Protein AF-A0A1F8QPU8-F1 (afdb_monomer_lite)

Foldseek 3Di:
DQVVVQVVVCVQAAPQPRHRADCVCVVVDDPVCCVVVPPVVVVVQQRHWDWDWADDVPDDTHIHIHGPNVCVQCPPPHSVRSVVVVVVVVVVVVVD

Sequence (96 aa):
MAIHRAVQESHGRDAYANETLAWTLLSSYDNDQSQKQGRQYKAKLALLPSVDHVGDRKCKPEFKICSWRTNDAKSDLYYKEFVDLCRKVIAASSQR

Radius of gyration: 14.89 Å; chains: 1; bounding box: 37×38×30 Å

Structure (mmCIF, N/CA/C/O backbone):
data_AF-A0A1F8QPU8-F1
#
_entry.id   AF-A0A1F8QPU8-F1
#
loop_
_atom_site.group_PDB
_atom_site.id
_atom_site.type_symbol
_atom_site.label_atom_id
_atom_site.label_alt_id
_atom_site.label_comp_id
_atom_site.label_asym_id
_atom_site.label_entity_id
_atom_site.label_seq_id
_atom_site.pdbx_PDB_ins_code
_atom_site.Cartn_x
_atom_site.Cartn_y
_atom_site.Cartn_z
_atom_site.occupancy
_atom_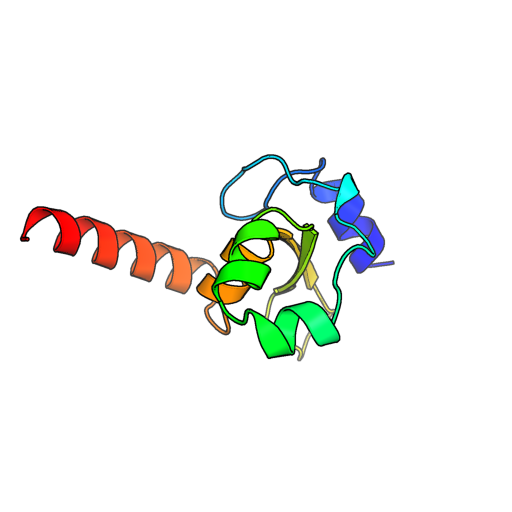site.B_iso_or_equiv
_atom_site.auth_seq_id
_atom_site.auth_comp_id
_atom_site.auth_asym_id
_atom_site.auth_atom_id
_atom_site.pdbx_PDB_model_num
ATOM 1 N N . MET A 1 1 ? 13.111 -13.263 -9.129 1.00 78.38 1 MET A N 1
ATOM 2 C CA . MET A 1 1 ? 11.855 -13.504 -9.879 1.00 78.38 1 MET A CA 1
ATOM 3 C C . MET A 1 1 ? 10.582 -13.199 -9.089 1.00 78.38 1 MET A C 1
ATOM 5 O O . MET A 1 1 ? 9.669 -12.656 -9.687 1.00 78.38 1 MET A O 1
ATOM 9 N N . ALA A 1 2 ? 10.492 -13.479 -7.781 1.00 89.94 2 ALA A N 1
ATOM 10 C CA . ALA A 1 2 ? 9.241 -13.296 -7.025 1.00 89.94 2 ALA A CA 1
ATOM 11 C C . ALA A 1 2 ? 8.690 -11.849 -7.021 1.00 89.94 2 ALA A C 1
ATOM 13 O O . ALA A 1 2 ? 7.503 -11.660 -7.256 1.00 89.94 2 ALA A O 1
ATOM 14 N N . ILE A 1 3 ? 9.543 -10.826 -6.871 1.00 92.75 3 ILE A N 1
ATOM 15 C CA . ILE A 1 3 ? 9.111 -9.415 -6.972 1.00 92.75 3 ILE A CA 1
ATOM 16 C C . ILE A 1 3 ? 8.641 -9.069 -8.394 1.00 92.75 3 ILE A C 1
ATOM 18 O O . ILE A 1 3 ? 7.609 -8.432 -8.556 1.00 92.75 3 ILE A O 1
ATOM 22 N N . HIS A 1 4 ? 9.354 -9.522 -9.433 1.00 94.62 4 HIS A N 1
ATOM 23 C CA . HIS A 1 4 ? 8.940 -9.306 -10.827 1.00 94.62 4 HIS A CA 1
ATOM 24 C C . HIS A 1 4 ? 7.548 -9.891 -11.095 1.00 94.62 4 HIS A C 1
ATOM 26 O O . HIS A 1 4 ? 6.701 -9.226 -11.683 1.00 94.62 4 HIS A O 1
ATOM 32 N N . ARG A 1 5 ? 7.287 -11.097 -10.582 1.00 95.06 5 ARG A N 1
ATOM 33 C CA . ARG A 1 5 ? 5.967 -11.722 -10.648 1.00 95.06 5 ARG A CA 1
ATOM 34 C C . ARG A 1 5 ? 4.904 -10.875 -9.946 1.00 95.06 5 ARG A C 1
ATOM 36 O O . ARG A 1 5 ? 3.861 -10.629 -10.534 1.00 95.06 5 ARG A O 1
ATOM 43 N N . ALA A 1 6 ? 5.186 -10.372 -8.744 1.00 96.38 6 ALA A N 1
ATOM 44 C CA . ALA A 1 6 ? 4.263 -9.492 -8.027 1.00 96.38 6 ALA A CA 1
ATOM 45 C C . ALA A 1 6 ? 3.958 -8.201 -8.810 1.00 96.38 6 ALA A C 1
ATOM 47 O O . ALA A 1 6 ? 2.817 -7.748 -8.825 1.00 96.38 6 ALA A O 1
ATOM 48 N N . VAL A 1 7 ? 4.950 -7.632 -9.507 1.00 97.31 7 VAL A N 1
ATOM 49 C CA . VAL A 1 7 ? 4.742 -6.491 -10.414 1.00 97.31 7 VAL A CA 1
ATOM 50 C C . VAL A 1 7 ? 3.808 -6.866 -11.564 1.00 97.31 7 VAL A C 1
ATOM 52 O O . VAL A 1 7 ? 2.853 -6.134 -11.815 1.00 97.31 7 VAL A O 1
ATOM 55 N N . GLN A 1 8 ? 4.027 -8.009 -12.220 1.00 97.06 8 GLN A N 1
ATOM 56 C CA . GLN A 1 8 ? 3.158 -8.485 -13.304 1.00 97.06 8 GLN A CA 1
ATOM 57 C C . GLN A 1 8 ? 1.718 -8.728 -12.826 1.00 97.06 8 GLN A C 1
ATOM 59 O O . GLN A 1 8 ? 0.776 -8.274 -13.471 1.00 97.06 8 GLN A O 1
ATOM 64 N N . GLU A 1 9 ? 1.553 -9.389 -11.679 1.00 96.69 9 GLU A N 1
ATOM 65 C CA . GLU A 1 9 ? 0.251 -9.705 -11.074 1.00 96.69 9 GLU A CA 1
ATOM 66 C C . GLU A 1 9 ? -0.486 -8.466 -10.545 1.00 96.69 9 GLU A C 1
ATOM 68 O O . GLU A 1 9 ? -1.705 -8.488 -10.409 1.00 96.69 9 GLU A O 1
ATOM 73 N N . SER A 1 10 ? 0.227 -7.374 -10.249 1.00 97.31 10 SER A N 1
ATOM 74 C CA . SER A 1 10 ? -0.397 -6.147 -9.739 1.00 97.31 10 SER A CA 1
ATOM 75 C C . SER A 1 10 ? -1.294 -5.457 -10.762 1.00 97.31 10 SER A C 1
ATOM 77 O O . SER A 1 10 ? -2.182 -4.698 -10.383 1.00 97.31 10 SER A O 1
ATOM 79 N N . HIS A 1 11 ? -1.019 -5.641 -12.060 1.00 97.62 11 HIS A N 1
ATOM 80 C CA . HIS A 1 11 ? -1.644 -4.875 -13.144 1.00 97.62 11 HIS A CA 1
ATOM 81 C C . HIS A 1 11 ? -1.651 -3.353 -12.890 1.00 97.62 11 HIS A C 1
ATOM 83 O O . HIS A 1 11 ? -2.555 -2.632 -13.308 1.00 97.62 11 HIS A O 1
ATOM 89 N N . GLY A 1 12 ? -0.637 -2.869 -12.166 1.00 97.50 12 GLY A N 1
ATOM 90 C CA . GLY A 1 12 ? -0.483 -1.474 -11.784 1.00 97.50 12 GLY A CA 1
ATOM 91 C C . GLY A 1 12 ? -1.442 -0.976 -10.701 1.00 97.50 12 GLY A C 1
ATOM 92 O O . GLY A 1 12 ? -1.596 0.237 -10.559 1.00 97.50 12 GLY A O 1
ATOM 93 N N . ARG A 1 13 ? -2.070 -1.874 -9.939 1.00 98.56 13 ARG A N 1
ATOM 94 C CA . ARG A 1 13 ? -3.035 -1.553 -8.883 1.00 98.56 13 ARG A CA 1
ATOM 95 C C . ARG A 1 13 ? -2.560 -2.008 -7.508 1.00 98.56 13 ARG A C 1
ATOM 97 O O . ARG A 1 13 ? -1.762 -2.932 -7.378 1.00 98.56 13 ARG A O 1
ATOM 104 N N . ASP A 1 14 ? -3.069 -1.337 -6.483 1.00 98.25 14 ASP A N 1
ATOM 105 C CA . ASP A 1 14 ? -2.875 -1.700 -5.087 1.00 98.25 14 ASP A CA 1
ATOM 106 C C . ASP A 1 14 ? -3.553 -3.046 -4.793 1.00 98.25 14 ASP A C 1
ATOM 108 O O . ASP A 1 14 ? -4.762 -3.184 -4.981 1.00 98.25 14 ASP A O 1
ATOM 112 N N . ALA A 1 15 ? -2.793 -4.032 -4.313 1.00 97.69 15 ALA A N 1
ATOM 113 C CA . ALA A 1 15 ? -3.308 -5.372 -4.031 1.00 97.69 15 ALA A CA 1
ATOM 114 C C . ALA A 1 15 ? -4.427 -5.432 -2.972 1.00 97.69 15 ALA A C 1
ATOM 116 O O . ALA A 1 15 ? -5.163 -6.416 -2.932 1.00 97.69 15 ALA A O 1
ATOM 117 N N . TYR A 1 16 ? -4.558 -4.420 -2.111 1.00 97.12 16 TYR A N 1
ATOM 118 C CA . TYR A 1 16 ? -5.496 -4.421 -0.987 1.00 97.12 16 TYR A CA 1
ATOM 119 C C . TYR A 1 16 ? -6.613 -3.389 -1.144 1.00 97.12 16 TYR A C 1
ATOM 121 O O . TYR A 1 16 ? -7.759 -3.680 -0.806 1.00 97.12 16 TYR A O 1
ATOM 129 N N . ALA A 1 17 ? -6.289 -2.200 -1.656 1.00 96.50 17 ALA A N 1
ATOM 130 C CA . ALA A 1 17 ? -7.235 -1.102 -1.860 1.00 96.50 17 ALA A CA 1
ATOM 131 C C . ALA A 1 17 ? -7.764 -1.009 -3.303 1.00 96.50 17 ALA A C 1
ATOM 133 O O . ALA A 1 17 ? -8.729 -0.290 -3.554 1.00 96.50 17 ALA A O 1
ATOM 134 N N . ASN A 1 18 ? -7.154 -1.730 -4.254 1.00 97.31 18 ASN A N 1
ATOM 135 C CA . ASN A 1 18 ? -7.496 -1.725 -5.684 1.00 97.31 18 ASN A CA 1
ATOM 136 C C . ASN A 1 18 ? -7.378 -0.344 -6.376 1.00 97.31 18 ASN A C 1
ATOM 138 O O . ASN A 1 18 ? -7.917 -0.137 -7.466 1.00 97.31 18 ASN A O 1
ATOM 142 N N . GLU A 1 19 ? -6.661 0.603 -5.763 1.00 97.94 19 GLU A N 1
ATOM 143 C CA . GLU A 1 19 ? -6.349 1.917 -6.339 1.00 97.94 19 GLU A CA 1
ATOM 144 C C . GLU A 1 19 ? -5.273 1.801 -7.430 1.00 97.94 19 GLU A C 1
ATOM 146 O O . GLU A 1 19 ? -4.345 1.001 -7.317 1.00 97.94 19 GLU A O 1
ATOM 151 N N . THR A 1 20 ? -5.355 2.621 -8.480 1.00 98.44 20 THR A N 1
ATOM 152 C CA . THR A 1 20 ? -4.285 2.717 -9.485 1.00 98.44 20 THR A CA 1
ATOM 153 C C . THR A 1 20 ? -3.035 3.330 -8.860 1.00 98.44 20 THR A C 1
ATOM 155 O O . THR A 1 20 ? -3.086 4.416 -8.283 1.00 98.44 20 THR A O 1
ATOM 158 N N . LEU A 1 21 ? -1.900 2.651 -9.004 1.00 98.56 21 LEU A N 1
ATOM 159 C CA . LEU A 1 21 ? -0.628 3.107 -8.457 1.00 98.56 21 LEU A CA 1
ATOM 160 C C . LEU A 1 21 ? 0.042 4.131 -9.372 1.00 98.56 21 LEU A C 1
ATOM 162 O O . LEU A 1 21 ? -0.010 4.038 -10.601 1.00 98.56 21 LEU A O 1
ATOM 166 N N . ALA A 1 22 ? 0.744 5.081 -8.764 1.00 98.25 22 ALA A N 1
ATOM 167 C CA . ALA A 1 22 ? 1.476 6.118 -9.475 1.00 98.25 22 ALA A CA 1
ATOM 168 C C . ALA A 1 22 ? 2.918 5.659 -9.749 1.00 98.25 22 ALA A C 1
ATOM 170 O O . ALA A 1 22 ? 3.856 6.042 -9.055 1.00 98.25 22 ALA A O 1
ATOM 171 N N . TRP A 1 23 ? 3.103 4.829 -10.780 1.00 97.25 23 TRP A N 1
ATOM 172 C CA . TRP A 1 23 ? 4.419 4.293 -11.176 1.00 97.25 23 TRP A CA 1
ATOM 173 C C . TRP A 1 23 ? 5.445 5.366 -11.550 1.00 97.25 23 TRP A C 1
ATOM 175 O O . TRP A 1 23 ? 6.644 5.134 -11.438 1.00 97.25 23 TRP A O 1
ATOM 185 N N . THR A 1 24 ? 4.984 6.558 -11.928 1.00 97.56 24 THR A N 1
ATOM 186 C CA . THR A 1 24 ? 5.832 7.732 -12.168 1.00 97.56 24 THR A CA 1
ATOM 187 C C . THR A 1 24 ? 6.543 8.240 -10.911 1.00 97.56 24 THR A C 1
ATOM 189 O O . THR A 1 24 ? 7.491 9.008 -11.035 1.00 97.56 24 THR A O 1
ATOM 192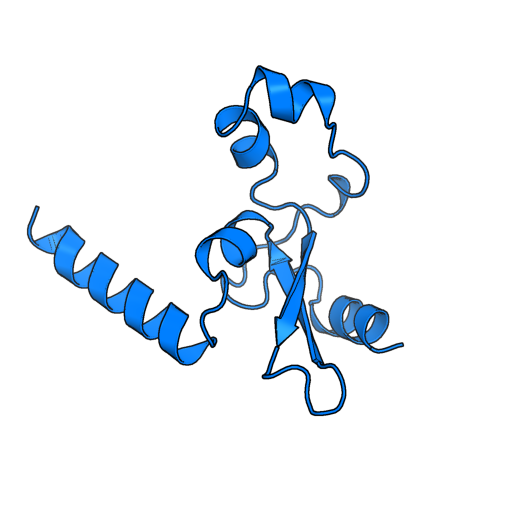 N N . LEU A 1 25 ? 6.121 7.815 -9.713 1.00 97.19 25 LEU A N 1
ATOM 193 C CA . LEU A 1 25 ? 6.782 8.137 -8.443 1.00 97.19 25 LEU A CA 1
ATOM 194 C C . LEU A 1 25 ? 7.965 7.208 -8.126 1.00 97.19 25 LEU A C 1
ATOM 196 O O . LEU A 1 25 ? 8.672 7.419 -7.140 1.00 97.19 25 LEU A O 1
ATOM 200 N N . LEU A 1 26 ? 8.200 6.156 -8.916 1.00 96.56 26 LEU A N 1
ATOM 201 C CA . LEU A 1 26 ? 9.377 5.318 -8.705 1.00 96.56 26 LEU A CA 1
ATOM 202 C C . LEU A 1 26 ? 10.654 6.161 -8.783 1.00 96.56 26 LEU A C 1
ATOM 204 O O . LEU A 1 26 ? 10.802 7.018 -9.651 1.00 96.56 26 LEU A O 1
ATOM 208 N N . SER A 1 27 ? 11.570 5.909 -7.849 1.00 95.00 27 SER A N 1
ATOM 209 C CA . SER A 1 27 ? 12.822 6.662 -7.697 1.00 95.00 27 SER A CA 1
ATOM 210 C C . SER A 1 27 ? 12.649 8.158 -7.384 1.00 95.00 27 SER A C 1
ATOM 212 O O . SER A 1 27 ? 13.618 8.904 -7.484 1.00 95.00 27 SER A O 1
ATOM 214 N N . SER A 1 28 ? 11.457 8.608 -6.967 1.00 95.00 28 SER A N 1
ATOM 215 C CA . SER A 1 28 ? 11.204 10.008 -6.590 1.00 95.00 28 SER A CA 1
ATOM 216 C C . SER A 1 28 ? 11.266 10.272 -5.077 1.00 95.00 28 SER A C 1
ATOM 218 O O . SER A 1 28 ? 10.952 11.382 -4.640 1.00 95.00 28 SER A O 1
ATOM 220 N N . TYR A 1 29 ? 11.591 9.260 -4.262 1.00 93.88 29 TYR A N 1
ATOM 221 C CA . TYR A 1 29 ? 11.728 9.430 -2.813 1.00 93.88 29 TYR A CA 1
ATOM 222 C C . TYR A 1 29 ? 13.037 10.161 -2.485 1.00 93.88 29 TYR A C 1
ATOM 224 O O . TYR A 1 29 ? 14.116 9.740 -2.893 1.00 93.88 29 TYR A O 1
ATOM 232 N N . ASP A 1 30 ? 12.931 11.226 -1.702 1.00 96.31 30 ASP A N 1
ATOM 233 C CA . ASP A 1 30 ? 13.994 12.136 -1.299 1.00 96.31 30 ASP A CA 1
ATOM 234 C C . ASP A 1 30 ? 14.080 12.137 0.234 1.00 96.31 30 ASP A C 1
ATOM 236 O O . ASP A 1 30 ? 13.138 12.509 0.946 1.00 96.31 30 ASP A O 1
ATOM 240 N N . ASN A 1 31 ? 15.226 11.687 0.746 1.00 95.12 31 ASN A N 1
ATOM 241 C CA . ASN A 1 31 ? 15.470 11.556 2.179 1.00 95.12 31 ASN A CA 1
ATOM 242 C C . ASN A 1 31 ? 15.552 12.913 2.886 1.00 95.12 31 ASN A C 1
ATOM 244 O O . ASN A 1 31 ? 15.030 13.040 3.995 1.00 95.12 31 ASN A O 1
ATOM 248 N N . ASP A 1 32 ? 16.138 13.928 2.252 1.00 97.25 32 ASP A N 1
ATOM 249 C CA . ASP A 1 32 ? 16.288 15.260 2.840 1.00 97.25 32 ASP A CA 1
ATOM 250 C C . ASP A 1 32 ? 14.920 15.927 2.977 1.00 97.25 32 ASP A C 1
ATOM 252 O O . ASP A 1 32 ? 14.592 16.510 4.016 1.00 97.25 32 ASP A O 1
ATOM 256 N N . GLN A 1 33 ? 14.075 15.797 1.950 1.00 95.88 33 GLN A N 1
ATOM 257 C CA . GLN A 1 33 ? 12.697 16.283 2.005 1.00 95.88 33 GLN A CA 1
ATOM 258 C C . GLN A 1 33 ? 11.867 15.508 3.026 1.00 95.88 33 GLN A C 1
ATOM 260 O O . GLN A 1 33 ? 11.100 16.116 3.779 1.00 95.88 33 GLN A O 1
ATOM 265 N N . SER A 1 34 ? 12.052 14.189 3.119 1.00 94.25 34 SER A N 1
ATOM 266 C CA . SER A 1 34 ? 11.395 13.381 4.145 1.00 94.25 34 SER A CA 1
ATOM 267 C C . SER A 1 34 ? 11.790 13.803 5.560 1.00 94.25 34 SER A C 1
ATOM 269 O O . SER A 1 34 ? 10.924 13.811 6.433 1.00 94.25 34 SER A O 1
ATOM 271 N N . GLN A 1 35 ? 13.058 14.129 5.820 1.00 95.88 35 GLN A N 1
ATOM 272 C CA . GLN A 1 35 ? 13.502 14.575 7.145 1.00 95.88 35 GLN A CA 1
ATOM 273 C C . GLN A 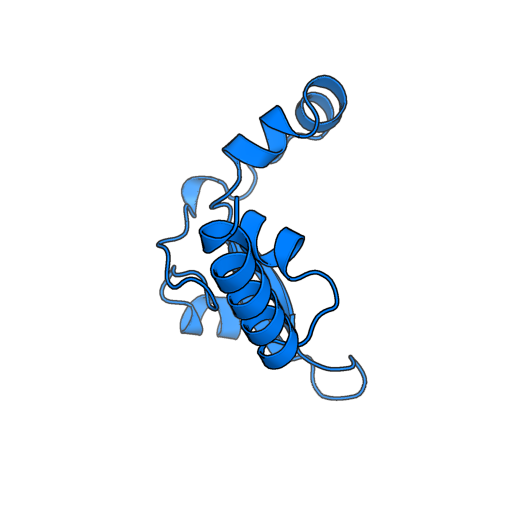1 35 ? 12.933 15.953 7.500 1.00 95.88 35 GLN A C 1
ATOM 275 O O . GLN A 1 35 ? 12.500 16.164 8.629 1.00 95.88 35 GLN A O 1
ATOM 280 N N . LYS A 1 36 ? 12.872 16.875 6.530 1.00 96.62 36 LYS A N 1
ATOM 281 C CA . LYS A 1 36 ? 12.382 18.247 6.743 1.00 96.62 36 LYS A CA 1
ATOM 282 C C . LYS A 1 36 ? 10.860 18.339 6.891 1.00 96.62 36 LYS A C 1
ATOM 284 O O . LYS A 1 36 ? 10.371 19.079 7.735 1.00 96.62 36 LYS A O 1
ATOM 289 N N . GLN A 1 37 ? 10.106 17.624 6.054 1.00 95.38 37 GLN A N 1
ATOM 290 C CA . GLN A 1 37 ? 8.640 17.747 5.954 1.00 95.38 37 GLN A CA 1
ATOM 291 C C . GLN A 1 37 ? 7.880 16.574 6.604 1.00 95.38 37 GLN A C 1
ATOM 293 O O . GLN A 1 37 ? 6.661 16.647 6.794 1.00 95.38 37 GLN A O 1
ATOM 298 N N . GLY A 1 38 ? 8.562 15.467 6.914 1.00 93.38 38 GLY A N 1
ATOM 299 C CA . GLY A 1 38 ? 7.999 14.318 7.621 1.00 93.38 38 GLY A CA 1
ATOM 300 C C . GLY A 1 38 ? 6.717 13.771 6.986 1.00 93.38 38 GLY A C 1
ATOM 301 O O . GLY A 1 38 ? 6.677 13.394 5.812 1.00 93.38 38 GLY A O 1
ATOM 302 N N . ARG A 1 39 ? 5.641 13.731 7.781 1.00 92.75 39 ARG A N 1
ATOM 303 C CA . ARG A 1 39 ? 4.336 13.178 7.381 1.00 92.75 39 ARG A CA 1
ATOM 304 C C . ARG A 1 39 ? 3.758 13.852 6.134 1.00 92.75 39 ARG A C 1
ATOM 306 O O . ARG A 1 39 ? 3.174 13.164 5.303 1.00 92.75 39 ARG A O 1
ATOM 313 N N . GLN A 1 40 ? 3.918 15.168 5.992 1.00 94.88 40 GLN A N 1
ATOM 314 C CA . GLN A 1 40 ? 3.369 15.906 4.848 1.00 94.88 40 GLN A CA 1
ATOM 315 C C . GLN A 1 40 ? 4.035 15.492 3.534 1.00 94.88 40 GLN A C 1
ATOM 317 O O . GLN A 1 40 ? 3.362 15.381 2.512 1.00 94.88 40 GLN A O 1
ATOM 322 N N . TYR A 1 41 ? 5.341 15.221 3.561 1.00 95.50 41 TYR A N 1
ATOM 323 C CA . TYR A 1 41 ? 6.061 14.712 2.398 1.00 95.50 41 TYR A CA 1
ATOM 324 C C . TYR A 1 41 ? 5.620 13.294 2.042 1.00 95.50 41 TYR A C 1
ATOM 326 O O . TYR A 1 41 ? 5.223 13.044 0.907 1.00 95.50 41 TYR A O 1
ATOM 334 N N . LYS A 1 42 ? 5.586 12.390 3.029 1.00 92.56 42 LYS A N 1
ATOM 335 C CA . LYS A 1 42 ? 5.156 11.000 2.814 1.00 92.56 42 LYS A CA 1
ATOM 336 C C . LYS A 1 42 ? 3.723 10.904 2.278 1.00 92.56 42 LYS A C 1
ATOM 338 O O . LYS A 1 42 ? 3.446 10.063 1.432 1.00 92.56 42 LYS A O 1
ATOM 343 N N . ALA A 1 43 ? 2.828 11.806 2.693 1.00 94.50 43 ALA A N 1
ATOM 344 C CA . ALA A 1 43 ? 1.459 11.863 2.180 1.00 94.50 43 ALA A CA 1
ATOM 345 C C . ALA A 1 43 ? 1.384 12.151 0.667 1.00 94.50 43 ALA A C 1
ATOM 347 O O . ALA A 1 43 ? 0.503 11.620 -0.006 1.00 94.50 43 ALA A O 1
ATOM 348 N N . LYS A 1 44 ? 2.321 12.933 0.107 1.00 96.19 44 LYS A N 1
ATOM 349 C CA . LYS A 1 44 ? 2.401 13.194 -1.347 1.00 96.19 44 LYS A CA 1
ATOM 350 C C . LYS A 1 44 ? 2.780 11.942 -2.142 1.00 96.19 44 LYS A C 1
ATOM 352 O O . LYS A 1 44 ? 2.477 11.851 -3.325 1.00 96.19 44 LYS A O 1
ATOM 357 N N . LEU A 1 45 ? 3.409 10.973 -1.481 1.00 97.19 45 LEU A N 1
ATOM 358 C CA . LEU A 1 45 ? 3.814 9.692 -2.049 1.00 97.19 45 LEU A CA 1
ATOM 359 C C . LEU A 1 45 ? 2.822 8.570 -1.719 1.00 97.19 45 LEU A C 1
ATOM 361 O O . LEU A 1 45 ? 3.170 7.401 -1.836 1.00 97.19 45 LEU A O 1
ATOM 365 N N . ALA A 1 46 ? 1.584 8.894 -1.323 1.00 97.38 46 ALA A N 1
ATOM 366 C CA . ALA A 1 46 ? 0.607 7.899 -0.882 1.00 97.38 46 ALA A CA 1
ATOM 367 C C . ALA A 1 46 ? 0.425 6.740 -1.876 1.00 97.38 46 ALA A C 1
ATOM 369 O O . ALA A 1 46 ? 0.344 5.599 -1.437 1.00 97.38 46 ALA A O 1
ATOM 370 N N . LEU A 1 47 ? 0.414 7.034 -3.185 1.00 98.31 47 LEU A N 1
ATOM 371 C CA . LEU A 1 47 ? 0.221 6.071 -4.281 1.00 98.31 47 LEU A CA 1
ATOM 372 C C . LEU A 1 47 ? 1.528 5.524 -4.888 1.00 98.31 47 LEU A C 1
ATOM 374 O O . LEU A 1 47 ? 1.478 4.855 -5.921 1.00 98.31 47 LEU A O 1
ATOM 378 N N . LEU A 1 48 ? 2.687 5.800 -4.279 1.00 98.19 48 LEU A N 1
ATOM 379 C CA . LEU A 1 48 ? 3.976 5.232 -4.687 1.00 98.19 48 LEU A CA 1
ATOM 380 C C . LEU A 1 48 ? 3.900 3.696 -4.607 1.00 98.19 48 LEU A C 1
ATOM 382 O O . LEU A 1 48 ? 3.589 3.186 -3.526 1.00 98.19 48 LEU A O 1
ATOM 386 N N . PRO A 1 49 ? 4.173 2.947 -5.697 1.00 98.00 49 PRO A N 1
ATOM 387 C CA . PRO A 1 49 ? 4.260 1.495 -5.621 1.00 98.00 49 PRO A CA 1
ATOM 388 C C . PRO A 1 49 ? 5.300 1.056 -4.589 1.00 98.00 49 PRO A C 1
ATOM 390 O O . PRO A 1 49 ? 6.447 1.502 -4.610 1.00 98.00 49 PRO A O 1
ATOM 393 N N . SER A 1 50 ? 4.899 0.151 -3.708 1.00 96.56 50 SER A N 1
ATOM 394 C CA . SER A 1 50 ? 5.741 -0.458 -2.685 1.00 96.56 50 SER A CA 1
ATOM 395 C C . SER A 1 50 ? 5.572 -1.976 -2.686 1.00 96.56 50 SER A C 1
ATOM 397 O O . SER A 1 50 ? 4.577 -2.510 -3.184 1.00 96.56 50 SER A O 1
ATOM 399 N N . VAL A 1 51 ? 6.575 -2.671 -2.154 1.00 96.12 51 VAL A N 1
ATOM 400 C CA . VAL A 1 51 ? 6.581 -4.129 -2.030 1.00 96.12 51 VAL A CA 1
ATOM 401 C C . VAL A 1 51 ? 6.190 -4.500 -0.602 1.00 96.12 51 VAL A C 1
ATOM 403 O O . VAL A 1 51 ? 6.921 -4.187 0.337 1.00 96.12 51 VAL A O 1
ATOM 406 N N . ASP A 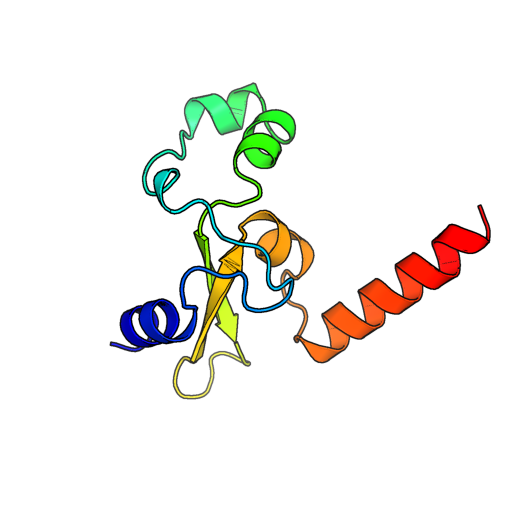1 52 ? 5.071 -5.199 -0.445 1.00 95.19 52 ASP A N 1
ATOM 407 C CA . ASP A 1 52 ? 4.681 -5.838 0.813 1.00 95.19 52 ASP A CA 1
ATOM 408 C C . ASP A 1 52 ? 5.147 -7.299 0.828 1.00 95.19 52 ASP A C 1
ATOM 410 O O . ASP A 1 52 ? 5.088 -7.993 -0.193 1.00 95.19 52 ASP A O 1
ATOM 414 N N . HIS A 1 53 ? 5.615 -7.758 1.987 1.00 91.69 53 HIS A N 1
ATOM 415 C CA . HIS A 1 53 ? 6.003 -9.149 2.211 1.00 91.69 53 HIS A CA 1
ATOM 416 C C . HIS A 1 53 ? 4.841 -9.882 2.874 1.00 91.69 53 HIS A C 1
ATOM 418 O O . HIS A 1 53 ? 4.440 -9.548 3.988 1.00 91.69 53 HIS A O 1
ATOM 424 N N . VAL A 1 54 ? 4.329 -10.914 2.212 1.00 87.19 54 VAL A N 1
ATOM 425 C CA . VAL A 1 54 ? 3.217 -11.711 2.728 1.00 87.19 54 VAL A CA 1
ATOM 426 C C . VAL A 1 54 ? 3.760 -12.962 3.421 1.00 87.19 54 VAL A C 1
ATOM 428 O O . VAL A 1 54 ? 4.599 -13.676 2.872 1.00 87.19 54 VAL A O 1
ATOM 431 N N . GLY A 1 55 ? 3.262 -13.239 4.628 1.00 79.06 55 GLY A N 1
ATOM 432 C CA . GLY A 1 55 ? 3.590 -14.443 5.397 1.00 79.06 55 GLY A CA 1
ATOM 433 C C . GLY A 1 55 ? 4.667 -14.247 6.468 1.00 79.06 55 GLY A C 1
ATOM 434 O O . GLY A 1 55 ? 5.190 -13.157 6.683 1.00 79.06 55 GLY A O 1
ATOM 435 N N . ASP A 1 56 ? 5.007 -15.337 7.153 1.00 70.81 56 ASP A N 1
ATOM 436 C CA . ASP A 1 56 ? 5.865 -15.359 8.347 1.00 70.81 56 ASP A CA 1
ATOM 437 C C . ASP A 1 56 ? 7.377 -15.407 8.044 1.00 70.81 56 ASP A C 1
ATOM 439 O O . ASP A 1 56 ? 8.188 -15.663 8.935 1.00 70.81 56 ASP A O 1
ATOM 443 N N . ARG A 1 57 ? 7.767 -15.162 6.784 1.00 69.81 57 ARG A N 1
ATOM 444 C CA . ARG A 1 57 ? 9.153 -15.204 6.272 1.00 69.81 57 ARG A CA 1
ATOM 445 C C . ARG A 1 57 ? 9.862 -16.565 6.423 1.00 69.81 57 ARG A C 1
ATOM 447 O O . ARG A 1 57 ? 11.047 -16.648 6.110 1.00 69.81 57 ARG A O 1
ATOM 454 N N . LYS A 1 58 ? 9.169 -17.628 6.8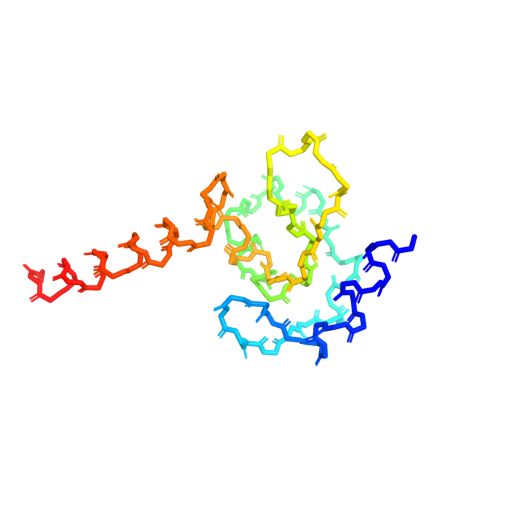62 1.00 69.94 58 LYS A N 1
ATOM 455 C CA . LYS A 1 58 ? 9.743 -18.980 7.032 1.00 69.94 58 LYS A CA 1
ATOM 456 C C . LYS A 1 58 ? 9.604 -19.858 5.786 1.00 69.94 58 LYS A C 1
ATOM 458 O O . LYS A 1 58 ? 10.369 -20.802 5.615 1.00 69.94 58 LYS A O 1
ATOM 463 N N . CYS A 1 59 ? 8.638 -19.552 4.922 1.00 70.81 59 CYS A N 1
ATOM 464 C CA . CYS A 1 59 ? 8.397 -20.248 3.656 1.00 70.81 59 CYS A CA 1
ATOM 465 C C . CYS A 1 59 ? 8.965 -19.474 2.451 1.00 70.81 59 CYS A C 1
ATOM 467 O O . CYS A 1 59 ? 9.657 -18.467 2.605 1.00 70.81 59 CYS A O 1
ATOM 469 N N . LYS A 1 60 ? 8.676 -19.946 1.225 1.00 80.00 60 LYS A N 1
ATOM 470 C CA . LYS A 1 60 ? 9.007 -19.206 -0.004 1.00 80.00 60 LYS A CA 1
ATOM 471 C C . LYS A 1 60 ? 8.468 -17.770 0.094 1.00 80.00 60 LYS A C 1
ATOM 473 O O . LYS A 1 60 ? 7.291 -17.609 0.403 1.00 80.00 60 LYS A O 1
ATOM 478 N N . PRO A 1 61 ? 9.295 -16.750 -0.193 1.00 82.38 61 PRO A N 1
ATOM 479 C CA . PRO A 1 61 ? 8.882 -15.363 -0.058 1.00 82.38 61 PRO A CA 1
ATOM 480 C C . PRO A 1 61 ? 7.795 -15.034 -1.084 1.00 82.38 61 PRO A C 1
ATOM 482 O O . PRO A 1 61 ? 8.010 -15.159 -2.295 1.00 82.38 61 PRO A O 1
ATOM 485 N N . GLU A 1 62 ? 6.635 -14.616 -0.585 1.00 90.12 62 GLU A N 1
ATOM 486 C CA . GLU A 1 62 ? 5.522 -14.108 -1.378 1.00 90.12 62 GLU A CA 1
ATOM 487 C C . GLU A 1 62 ? 5.442 -12.588 -1.223 1.00 90.12 62 GLU A C 1
ATOM 489 O O . GLU A 1 62 ? 5.612 -12.043 -0.131 1.00 90.12 62 GLU A O 1
ATOM 494 N N . PHE A 1 63 ? 5.197 -11.900 -2.335 1.00 94.31 63 PHE A N 1
ATOM 495 C CA . PHE A 1 63 ? 5.156 -10.446 -2.383 1.00 94.31 63 PHE A CA 1
ATOM 496 C C . PHE A 1 63 ? 3.865 -9.967 -3.022 1.00 94.31 63 PHE A C 1
ATOM 498 O O . PHE A 1 63 ? 3.367 -10.579 -3.969 1.00 94.31 63 PHE A O 1
ATOM 505 N N . LYS A 1 64 ? 3.374 -8.820 -2.558 1.00 96.62 64 LYS A N 1
ATOM 506 C CA . LYS A 1 64 ? 2.306 -8.066 -3.217 1.00 96.62 64 LYS A CA 1
ATOM 507 C C . LYS A 1 64 ? 2.772 -6.643 -3.467 1.00 96.62 64 LYS A C 1
ATOM 509 O O . LYS A 1 64 ? 3.523 -6.080 -2.675 1.00 96.62 64 LYS A O 1
ATOM 514 N N . ILE A 1 65 ? 2.333 -6.067 -4.581 1.00 98.19 65 ILE A N 1
ATOM 515 C CA . ILE A 1 65 ? 2.544 -4.646 -4.846 1.00 98.19 65 ILE A CA 1
ATOM 516 C C . ILE A 1 65 ? 1.331 -3.885 -4.325 1.00 98.19 65 ILE A C 1
ATOM 518 O O . ILE A 1 65 ? 0.191 -4.190 -4.669 1.00 98.19 65 ILE A O 1
ATOM 522 N N . CYS A 1 66 ? 1.580 -2.901 -3.474 1.00 98.25 66 CYS A N 1
ATOM 523 C CA . CYS A 1 66 ? 0.554 -2.021 -2.934 1.00 98.25 66 CYS A CA 1
ATOM 524 C C . CYS A 1 66 ? 1.094 -0.599 -2.814 1.00 98.25 66 CYS A C 1
ATOM 526 O O . CYS A 1 66 ? 2.294 -0.357 -2.953 1.00 98.25 66 CYS A O 1
ATOM 528 N N . SER A 1 67 ? 0.212 0.364 -2.591 1.00 98.19 67 SER A N 1
ATOM 529 C CA . SER A 1 67 ? 0.612 1.748 -2.395 1.00 98.19 67 SER A CA 1
ATOM 530 C C . SER A 1 67 ? 1.376 1.906 -1.080 1.00 98.19 67 SER A C 1
ATOM 532 O O . SER A 1 67 ? 1.129 1.178 -0.115 1.00 98.19 67 SER A O 1
ATOM 534 N N . TRP A 1 68 ? 2.294 2.871 -1.020 1.00 96.88 68 TRP A N 1
ATOM 535 C CA . TRP A 1 68 ? 3.042 3.181 0.199 1.00 96.88 68 TRP A CA 1
ATOM 536 C C . TRP A 1 68 ? 2.109 3.406 1.387 1.00 96.88 68 TRP A C 1
ATOM 538 O O . TRP A 1 68 ? 2.345 2.876 2.468 1.00 96.88 68 TRP A O 1
ATOM 548 N N . ARG A 1 69 ? 1.027 4.171 1.189 1.00 97.12 69 ARG A N 1
ATOM 549 C CA . ARG A 1 69 ? 0.049 4.456 2.245 1.00 97.12 69 ARG A CA 1
ATOM 550 C C . ARG A 1 69 ? -0.589 3.177 2.779 1.00 97.12 69 ARG A C 1
ATOM 552 O O . ARG A 1 69 ? -0.711 3.032 3.991 1.00 97.12 69 ARG A O 1
ATOM 559 N N . THR A 1 70 ? -1.013 2.280 1.892 1.00 97.38 70 THR A N 1
ATOM 560 C CA . THR A 1 70 ? -1.624 1.010 2.292 1.00 97.38 70 THR A CA 1
ATOM 561 C C . THR A 1 70 ? -0.626 0.129 3.031 1.00 97.38 70 THR A C 1
ATOM 563 O O . THR A 1 70 ? -0.979 -0.441 4.058 1.00 97.38 70 THR A O 1
ATOM 566 N N . ASN A 1 71 ? 0.615 0.044 2.549 1.00 96.88 71 ASN A N 1
ATOM 567 C CA . ASN A 1 71 ? 1.660 -0.753 3.187 1.00 96.88 71 ASN A CA 1
ATOM 568 C C . ASN A 1 71 ? 1.990 -0.234 4.598 1.00 96.88 71 ASN A C 1
ATOM 570 O O . ASN A 1 71 ? 2.010 -1.003 5.553 1.00 96.88 71 ASN A O 1
ATOM 574 N N . ASP A 1 72 ? 2.155 1.085 4.743 1.00 95.31 72 ASP A N 1
ATOM 575 C CA . ASP A 1 72 ? 2.407 1.754 6.028 1.00 95.31 72 ASP A CA 1
ATOM 576 C C . ASP A 1 72 ? 1.238 1.557 7.013 1.00 95.31 72 ASP A C 1
ATOM 578 O O . ASP A 1 72 ? 1.451 1.300 8.195 1.00 95.31 72 ASP A O 1
ATOM 582 N N . ALA A 1 73 ? -0.008 1.604 6.523 1.00 96.44 73 ALA A N 1
ATOM 583 C CA . ALA A 1 73 ? -1.201 1.372 7.338 1.00 96.44 73 ALA A CA 1
ATOM 584 C C . ALA A 1 73 ? -1.395 -0.102 7.731 1.00 96.44 73 ALA A C 1
ATOM 586 O O . ALA A 1 73 ? -1.850 -0.386 8.840 1.00 96.44 73 ALA A O 1
ATOM 587 N N . LYS A 1 74 ? -1.080 -1.034 6.826 1.00 96.00 74 LYS A N 1
ATOM 588 C CA . LYS A 1 74 ? -1.146 -2.476 7.081 1.00 96.00 74 LYS A CA 1
ATOM 589 C C . LYS A 1 74 ? -0.075 -2.895 8.084 1.00 96.00 74 LYS A C 1
ATOM 591 O O . LYS A 1 74 ? -0.381 -3.665 8.993 1.00 96.00 74 LYS A O 1
ATOM 596 N N . SER A 1 75 ? 1.143 -2.363 7.949 1.00 93.88 75 SER A N 1
ATOM 597 C CA . SER A 1 75 ? 2.277 -2.699 8.811 1.00 93.88 75 SER A CA 1
ATOM 598 C C . SER A 1 75 ? 2.447 -4.230 8.907 1.00 93.88 75 SER A C 1
ATOM 600 O O . SER A 1 75 ? 2.321 -4.940 7.905 1.00 93.88 75 SER A O 1
ATOM 602 N N . ASP A 1 76 ? 2.676 -4.752 10.109 1.00 91.50 76 ASP A N 1
ATOM 603 C CA . ASP A 1 76 ? 2.884 -6.177 10.381 1.00 91.50 76 ASP A CA 1
ATOM 604 C C . ASP A 1 76 ? 1.595 -7.025 10.386 1.00 91.50 76 ASP A C 1
ATOM 606 O O . ASP A 1 76 ? 1.655 -8.229 10.631 1.00 91.50 76 ASP A O 1
ATOM 610 N N . LEU A 1 77 ? 0.422 -6.437 10.119 1.00 94.00 77 LEU A N 1
ATOM 611 C CA . LEU A 1 77 ? -0.839 -7.181 10.104 1.00 94.00 77 LEU A CA 1
ATOM 612 C C . LEU A 1 77 ? -0.914 -8.129 8.903 1.00 94.00 77 LEU A C 1
ATOM 614 O O . LEU A 1 77 ? -0.576 -7.773 7.767 1.00 94.00 77 LEU A O 1
ATOM 618 N N . TYR A 1 78 ? -1.479 -9.316 9.117 1.00 92.56 78 TYR A N 1
ATOM 619 C CA . TYR A 1 78 ? -1.952 -10.149 8.017 1.00 92.56 78 TYR A CA 1
ATOM 620 C C . TYR A 1 78 ? -3.152 -9.487 7.331 1.00 92.56 78 TYR A C 1
ATOM 622 O O . TYR A 1 78 ? -3.905 -8.728 7.940 1.00 92.56 78 TYR A O 1
ATOM 630 N N . TYR A 1 79 ? -3.391 -9.817 6.058 1.00 92.88 79 TYR A N 1
ATOM 631 C CA . TYR A 1 79 ? -4.470 -9.193 5.282 1.00 92.88 79 TYR A CA 1
ATOM 632 C C . TYR A 1 79 ? -5.839 -9.282 5.978 1.00 92.88 79 TYR A C 1
ATOM 634 O O . TYR A 1 79 ? -6.562 -8.291 6.057 1.00 92.88 79 TYR A O 1
ATOM 642 N N . LYS A 1 80 ? -6.176 -10.443 6.558 1.00 94.94 80 LYS A N 1
ATOM 643 C CA . LYS A 1 80 ? -7.435 -10.618 7.294 1.00 94.94 80 LYS A CA 1
ATOM 644 C C . LYS A 1 80 ? -7.526 -9.691 8.510 1.00 94.94 80 LYS A C 1
ATOM 646 O O . LYS A 1 80 ? -8.575 -9.097 8.739 1.00 94.94 80 LYS A O 1
ATOM 651 N N . GLU A 1 81 ? -6.441 -9.555 9.265 1.00 96.31 81 GLU A N 1
ATOM 652 C CA . GLU A 1 81 ? -6.386 -8.691 10.448 1.00 96.31 81 GLU A CA 1
ATOM 653 C C . GLU A 1 81 ? -6.498 -7.216 10.064 1.00 96.31 81 GLU A C 1
ATOM 655 O O . GLU A 1 81 ? -7.217 -6.466 10.722 1.00 96.31 81 GLU A O 1
ATOM 660 N N . PHE A 1 82 ? -5.854 -6.814 8.965 1.00 96.50 82 PHE A N 1
ATOM 661 C CA . PHE A 1 82 ? -5.957 -5.462 8.426 1.00 96.50 82 PHE A CA 1
ATOM 662 C C . PHE A 1 82 ? -7.394 -5.127 8.009 1.00 96.50 82 PHE A C 1
ATOM 664 O O . PHE A 1 82 ? -7.929 -4.097 8.415 1.00 96.50 82 PHE A O 1
ATOM 671 N N . VAL A 1 83 ? -8.073 -6.024 7.286 1.00 97.31 83 VAL A N 1
ATOM 672 C CA . VAL A 1 83 ? -9.486 -5.832 6.921 1.00 97.31 83 VAL A CA 1
ATOM 673 C C . VAL A 1 83 ? -10.380 -5.779 8.167 1.00 97.31 83 VAL A C 1
ATOM 675 O O . VAL A 1 83 ? -11.264 -4.923 8.254 1.00 97.31 83 VAL A O 1
ATOM 678 N N . ASP A 1 84 ? -10.156 -6.658 9.147 1.00 98.12 84 ASP A N 1
ATOM 679 C CA . ASP A 1 84 ? -10.912 -6.664 10.405 1.00 98.12 84 ASP A CA 1
ATOM 680 C C . ASP A 1 84 ? -10.698 -5.360 11.200 1.00 98.12 84 ASP A C 1
ATOM 682 O O . ASP A 1 84 ? -11.650 -4.823 11.774 1.00 98.12 84 ASP A O 1
ATOM 686 N N . LEU A 1 85 ? -9.485 -4.796 11.180 1.00 97.81 85 LEU A N 1
ATOM 687 C CA . LEU A 1 85 ? -9.193 -3.478 11.745 1.00 97.81 85 LEU A CA 1
ATOM 688 C C . LEU A 1 85 ? -9.937 -2.364 10.997 1.00 97.81 85 LEU A C 1
ATOM 690 O O . LEU A 1 85 ? -10.609 -1.555 11.638 1.00 97.81 85 LEU A O 1
ATOM 694 N N . CYS A 1 86 ? -9.887 -2.338 9.662 1.00 97.19 86 CYS A N 1
ATOM 695 C CA . CYS A 1 86 ? -10.608 -1.348 8.857 1.00 97.19 86 CYS A CA 1
ATOM 696 C C . CYS A 1 86 ? -12.117 -1.360 9.151 1.00 97.19 86 CYS A C 1
ATOM 698 O O . CYS A 1 86 ? -12.716 -0.300 9.326 1.00 97.19 86 CYS A O 1
ATOM 700 N N . ARG A 1 87 ? -12.732 -2.544 9.287 1.00 97.75 87 ARG A N 1
ATOM 701 C CA . ARG A 1 87 ? -14.152 -2.675 9.663 1.00 97.75 87 ARG A CA 1
ATOM 702 C C . ARG A 1 87 ? -14.450 -2.060 11.030 1.00 97.75 87 ARG A C 1
ATOM 704 O O . ARG A 1 87 ? -15.438 -1.341 11.164 1.00 97.75 87 ARG A O 1
ATOM 711 N N . LYS A 1 88 ? -13.597 -2.304 12.032 1.00 97.81 88 LYS A N 1
ATOM 712 C CA . LYS A 1 88 ? -13.740 -1.707 13.373 1.00 97.81 88 LYS A CA 1
ATOM 713 C C . LYS A 1 88 ? -13.637 -0.182 13.328 1.00 97.81 88 LYS A C 1
ATOM 715 O O . LYS A 1 88 ? -14.435 0.494 13.969 1.00 97.81 88 LYS A O 1
ATOM 720 N N . VAL A 1 89 ? -12.694 0.356 12.551 1.00 97.44 89 VAL A N 1
ATOM 721 C CA . VAL A 1 89 ? -12.531 1.808 12.366 1.00 97.44 89 VAL A CA 1
ATOM 722 C C . VAL A 1 89 ? -13.779 2.424 11.733 1.00 97.44 89 VAL A C 1
ATOM 724 O O . VAL A 1 89 ? -14.270 3.435 12.230 1.00 97.44 89 VAL A O 1
ATOM 727 N N . ILE A 1 90 ? -14.329 1.798 10.687 1.00 96.75 90 ILE A N 1
ATOM 728 C CA . ILE A 1 90 ? -15.568 2.253 10.039 1.00 96.75 90 ILE A CA 1
ATOM 729 C C . ILE A 1 90 ? -16.734 2.235 11.034 1.00 96.75 90 ILE A C 1
ATOM 731 O O . ILE A 1 90 ? -17.414 3.246 11.183 1.00 96.75 90 ILE A O 1
ATOM 735 N N . ALA A 1 91 ? -16.928 1.137 11.770 1.00 96.81 91 ALA A N 1
ATOM 736 C CA . ALA A 1 91 ? -17.996 1.034 12.766 1.00 96.81 91 ALA A CA 1
ATOM 737 C C . ALA A 1 91 ? -17.882 2.104 13.869 1.00 96.81 91 ALA A C 1
ATOM 739 O O . ALA A 1 91 ? -18.889 2.677 14.283 1.00 96.81 91 ALA A O 1
ATOM 740 N N . ALA A 1 92 ? -16.660 2.410 14.318 1.00 97.00 92 ALA A N 1
ATOM 741 C CA . ALA A 1 92 ? -16.408 3.467 15.296 1.00 97.00 92 ALA A CA 1
ATOM 742 C C . ALA A 1 92 ? -16.599 4.881 14.716 1.00 97.00 92 ALA A C 1
ATOM 744 O O . ALA A 1 92 ? -16.935 5.802 15.457 1.00 97.00 92 ALA A O 1
ATOM 745 N N . SER A 1 93 ? -16.396 5.072 13.407 1.00 95.88 93 SER A N 1
ATOM 746 C CA . SER A 1 93 ? -16.565 6.376 12.750 1.00 95.88 93 SER A CA 1
ATOM 747 C C . SER A 1 93 ? -18.018 6.853 12.727 1.00 95.88 93 SER A C 1
ATOM 749 O O . SER A 1 93 ? -18.250 8.053 12.742 1.00 95.88 93 SER A O 1
ATOM 751 N N . SER A 1 94 ? -18.986 5.932 12.765 1.00 90.06 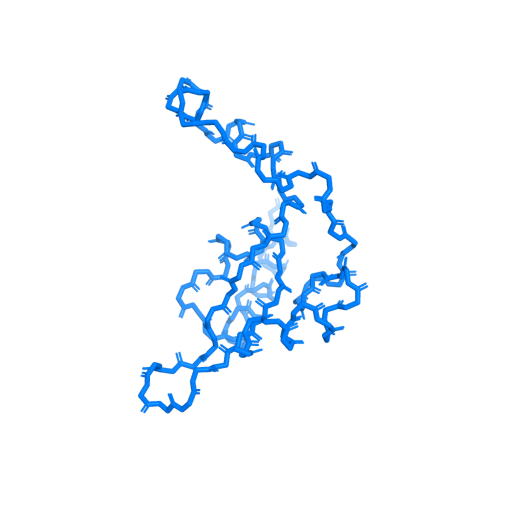94 SER A N 1
ATOM 752 C CA . SER A 1 94 ? -20.418 6.257 12.839 1.00 90.06 94 SER A CA 1
ATOM 753 C C . SER A 1 94 ? -20.895 6.651 14.244 1.00 90.06 94 SER A C 1
ATOM 755 O O . SER A 1 94 ? -22.065 6.975 14.410 1.00 90.06 94 SER A O 1
ATOM 757 N N . GLN A 1 95 ? -20.026 6.579 15.257 1.00 88.81 95 GLN A N 1
ATOM 758 C CA . GLN A 1 95 ? -20.347 6.879 16.661 1.00 88.81 95 GLN A CA 1
ATOM 759 C C . GLN A 1 95 ? -19.719 8.195 17.150 1.00 88.81 95 GLN A C 1
ATOM 761 O O . GLN A 1 95 ? -19.793 8.503 18.339 1.00 88.81 95 GLN A O 1
ATOM 766 N N . ARG A 1 96 ? -19.054 8.934 16.258 1.00 65.81 96 ARG A N 1
ATOM 767 C CA . ARG A 1 96 ? -18.430 10.235 16.521 1.00 65.81 96 ARG A CA 1
ATOM 768 C C . ARG A 1 96 ? -19.214 11.330 15.822 1.00 65.81 96 ARG A C 1
ATOM 770 O O . ARG A 1 96 ? -19.245 12.439 16.391 1.00 65.81 96 ARG A O 1
#

pLDDT: mean 93.81, std 6.93, range [65.81, 98.56]

Secondary structure (DSSP, 8-state):
-HHHHHHHHHTTB-TTT-PBP-GGGTT---HHHHHHHTHHHHHHTTT-EEEEEES-SSSS-EEEEEEHHHHHHHTT--HHHHHHHHHHHHHHHTT-